Protein AF-A0A958ZBE3-F1 (afdb_monomer_lite)

Structure (mmCIF, N/CA/C/O backbone):
data_AF-A0A958ZBE3-F1
#
_entry.id   AF-A0A958ZBE3-F1
#
loop_
_atom_site.group_PDB
_atom_site.id
_atom_site.type_symbol
_atom_site.label_atom_id
_atom_site.label_alt_id
_atom_site.label_comp_id
_atom_site.label_asym_id
_atom_site.label_e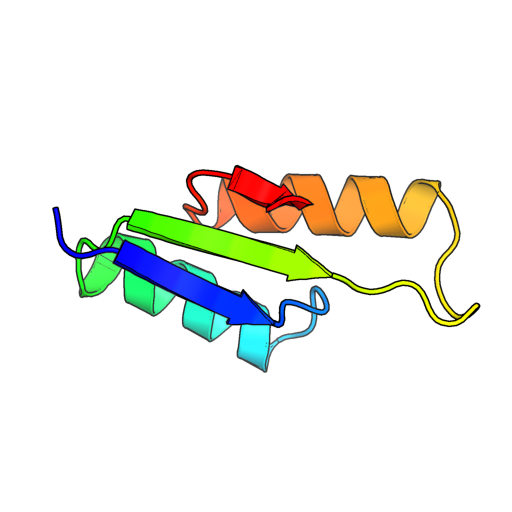ntity_id
_atom_site.label_seq_id
_atom_site.pdbx_PDB_ins_code
_atom_site.Cartn_x
_atom_site.Cartn_y
_atom_site.Cartn_z
_atom_site.occupancy
_atom_site.B_iso_or_equiv
_atom_site.auth_seq_id
_atom_site.auth_comp_id
_atom_site.auth_asym_id
_atom_site.auth_atom_id
_atom_site.pdbx_PDB_model_num
ATOM 1 N N . MET A 1 1 ? -10.438 -6.808 14.540 1.00 79.69 1 MET A N 1
ATOM 2 C CA . MET A 1 1 ? -10.071 -5.515 13.923 1.00 79.69 1 MET A CA 1
ATOM 3 C C . MET A 1 1 ? -10.911 -5.326 12.669 1.00 79.69 1 MET A C 1
ATOM 5 O O . MET A 1 1 ? -11.242 -6.331 12.048 1.00 79.69 1 MET A O 1
ATOM 9 N N . LYS A 1 2 ? -11.322 -4.102 12.313 1.00 96.38 2 LYS A N 1
ATOM 10 C CA . LYS A 1 2 ? -11.989 -3.876 11.018 1.00 96.38 2 LYS A CA 1
ATOM 11 C C . LYS A 1 2 ? -10.931 -3.897 9.915 1.00 96.38 2 LYS A C 1
ATOM 13 O O . LYS A 1 2 ? -9.862 -3.321 10.102 1.00 96.38 2 LYS A O 1
ATOM 18 N N . LYS A 1 3 ? -11.236 -4.568 8.806 1.00 98.12 3 LYS A N 1
ATOM 19 C CA . LYS A 1 3 ? -10.320 -4.743 7.674 1.00 98.12 3 LYS A CA 1
ATOM 20 C C . LYS A 1 3 ? -10.674 -3.792 6.542 1.00 98.12 3 LYS A C 1
ATOM 22 O O . LYS A 1 3 ? -11.856 -3.531 6.314 1.00 98.12 3 LYS A O 1
ATOM 27 N N . VAL A 1 4 ? -9.664 -3.311 5.831 1.00 98.12 4 VAL A N 1
ATOM 28 C CA . VAL A 1 4 ? -9.829 -2.521 4.609 1.00 98.12 4 VAL A CA 1
ATOM 29 C C . VAL A 1 4 ? -8.787 -2.943 3.584 1.00 98.12 4 VAL A C 1
ATOM 31 O O . VAL A 1 4 ? -7.626 -3.163 3.921 1.00 98.12 4 VAL A O 1
ATOM 34 N N . VAL A 1 5 ? -9.214 -3.058 2.331 1.00 98.31 5 VAL A N 1
ATOM 35 C CA . VAL A 1 5 ? -8.316 -3.251 1.192 1.00 98.31 5 VAL A CA 1
ATOM 36 C C . VAL A 1 5 ? -8.198 -1.918 0.472 1.00 98.31 5 VAL A C 1
ATOM 38 O O . VAL A 1 5 ? -9.215 -1.262 0.236 1.00 98.31 5 VAL A O 1
ATOM 41 N N . ILE A 1 6 ? -6.978 -1.509 0.135 1.00 97.88 6 ILE A N 1
ATOM 42 C CA . ILE A 1 6 ? -6.728 -0.289 -0.633 1.00 97.88 6 ILE A CA 1
ATOM 43 C C . ILE A 1 6 ? -5.959 -0.610 -1.910 1.00 97.88 6 ILE A C 1
ATOM 45 O O . ILE A 1 6 ? -4.979 -1.353 -1.889 1.00 97.88 6 ILE A O 1
ATOM 49 N N . ALA A 1 7 ? -6.386 -0.001 -3.016 1.00 98.06 7 ALA A N 1
ATOM 50 C CA . ALA A 1 7 ? -5.554 0.097 -4.204 1.00 98.06 7 ALA A CA 1
ATOM 51 C C . ALA A 1 7 ? -4.422 1.084 -3.896 1.00 98.06 7 ALA A C 1
ATOM 53 O O . ALA A 1 7 ? -4.665 2.262 -3.628 1.00 98.06 7 ALA A O 1
ATOM 54 N N . TYR A 1 8 ? -3.195 0.588 -3.875 1.00 98.06 8 TYR A N 1
ATOM 55 C CA . TYR A 1 8 ? -2.023 1.334 -3.453 1.00 98.06 8 TYR A CA 1
ATOM 56 C C . TYR A 1 8 ? -1.070 1.472 -4.632 1.00 98.06 8 TYR A C 1
ATOM 58 O O . TYR A 1 8 ? -0.727 0.483 -5.264 1.00 98.06 8 TYR A O 1
ATOM 66 N N . SER A 1 9 ? -0.645 2.689 -4.960 1.00 95.81 9 SER A N 1
ATOM 67 C CA . SER A 1 9 ? 0.304 2.935 -6.058 1.00 95.81 9 SER A CA 1
ATOM 68 C C . SER A 1 9 ? 1.686 3.360 -5.564 1.00 95.81 9 SER A C 1
ATOM 70 O O . SER A 1 9 ? 2.586 3.583 -6.367 1.00 95.81 9 SER A O 1
ATOM 72 N N . GLY A 1 10 ? 1.852 3.541 -4.249 1.00 96.06 10 GLY A N 1
ATOM 73 C CA . GLY A 1 10 ? 3.034 4.181 -3.665 1.00 96.06 10 GLY A CA 1
ATOM 74 C C . GLY A 1 10 ? 3.077 5.703 -3.841 1.00 96.06 10 GLY A C 1
ATOM 75 O O . GLY A 1 10 ? 4.035 6.336 -3.402 1.00 96.06 10 GLY A O 1
ATOM 76 N N . GLY A 1 11 ? 2.048 6.305 -4.450 1.00 96.88 11 GLY A N 1
ATOM 77 C CA . GLY A 1 11 ? 1.897 7.756 -4.557 1.00 96.88 11 GLY A CA 1
ATOM 78 C C . GLY A 1 11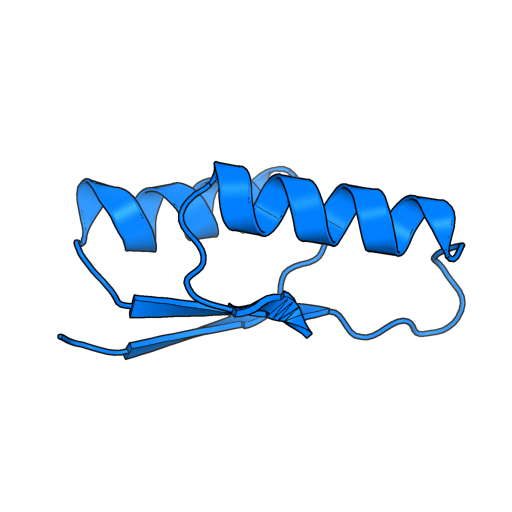 ? 1.532 8.417 -3.225 1.00 96.88 11 GLY A C 1
ATOM 79 O O . GLY A 1 11 ? 1.195 7.740 -2.248 1.00 96.88 11 GLY A O 1
ATOM 80 N N . LEU A 1 12 ? 1.575 9.753 -3.192 1.00 98.00 12 LEU A N 1
ATOM 81 C CA . LEU A 1 12 ? 1.301 10.556 -1.993 1.00 98.00 12 LEU A CA 1
ATOM 82 C C . LEU A 1 12 ? -0.067 10.230 -1.376 1.00 98.00 12 LEU A C 1
ATOM 84 O O . LEU A 1 12 ? -0.139 9.918 -0.188 1.00 98.00 12 LEU A O 1
ATOM 88 N N . ASP A 1 13 ? -1.127 10.242 -2.185 1.00 98.06 13 ASP A N 1
ATOM 89 C CA . ASP A 1 13 ? -2.499 10.065 -1.699 1.00 98.06 13 ASP A CA 1
ATOM 90 C C . ASP A 1 13 ? -2.706 8.673 -1.096 1.00 98.06 13 ASP A C 1
ATOM 92 O O . ASP A 1 13 ? -3.171 8.530 0.035 1.00 98.06 13 ASP A O 1
ATOM 96 N N . THR A 1 14 ? -2.277 7.626 -1.807 1.00 97.88 14 THR A N 1
ATOM 97 C CA . THR A 1 14 ? -2.409 6.247 -1.321 1.00 97.88 14 THR A CA 1
ATOM 98 C C . THR A 1 14 ? -1.523 5.979 -0.102 1.00 97.88 14 THR A C 1
ATOM 100 O O . THR A 1 14 ? -1.907 5.201 0.769 1.00 97.88 14 THR A O 1
ATOM 103 N N . SER A 1 15 ? -0.372 6.657 0.001 1.00 98.19 15 SER A N 1
ATOM 104 C CA . SER A 1 15 ? 0.524 6.604 1.168 1.00 98.19 15 SER A CA 1
ATOM 105 C C . SER A 1 15 ? -0.097 7.252 2.397 1.00 98.19 15 SER A C 1
ATOM 107 O O . SER A 1 15 ? -0.086 6.671 3.485 1.00 98.19 15 SER A O 1
ATOM 109 N N . PHE A 1 16 ? -0.708 8.421 2.220 1.00 98.25 16 PHE A N 1
ATOM 110 C CA . PHE A 1 16 ? -1.466 9.067 3.279 1.00 98.25 16 PHE A CA 1
ATOM 111 C C . PHE A 1 16 ? -2.625 8.178 3.747 1.00 98.25 16 PHE A C 1
ATOM 113 O O . PHE A 1 16 ? -2.767 7.945 4.947 1.00 98.25 16 PHE A O 1
ATOM 120 N N . CYS A 1 17 ? -3.408 7.614 2.819 1.00 98.19 17 CYS A N 1
ATOM 121 C CA . CYS A 1 17 ? -4.505 6.707 3.157 1.00 98.19 17 CYS A CA 1
ATOM 122 C C . CYS A 1 17 ? -4.022 5.468 3.921 1.00 98.19 17 CYS A C 1
ATOM 124 O O . CYS A 1 17 ? -4.637 5.120 4.926 1.00 98.19 17 CYS A O 1
ATOM 126 N N . ALA A 1 18 ? -2.923 4.834 3.497 1.00 98.31 18 ALA A N 1
ATOM 127 C CA . ALA A 1 18 ? -2.357 3.680 4.195 1.00 98.31 18 ALA A CA 1
ATOM 128 C C . ALA A 1 18 ? -2.038 4.012 5.660 1.00 98.31 18 ALA A C 1
ATOM 130 O O . ALA A 1 18 ? -2.482 3.297 6.558 1.00 98.31 18 ALA A O 1
ATOM 131 N N . LYS A 1 19 ? -1.356 5.140 5.905 1.00 98.38 19 LYS A N 1
ATOM 132 C CA . LYS A 1 19 ? -0.995 5.593 7.255 1.00 98.38 19 LYS A CA 1
ATOM 133 C C . LYS A 1 19 ? -2.201 5.992 8.092 1.00 98.38 19 LYS A C 1
ATOM 135 O O . LYS A 1 19 ? -2.299 5.617 9.256 1.00 98.38 19 LYS A O 1
ATOM 140 N N . TYR A 1 20 ? -3.112 6.763 7.513 1.00 98.56 20 TYR A N 1
ATOM 141 C CA . TYR A 1 20 ? -4.298 7.250 8.206 1.00 98.56 20 TYR A CA 1
ATOM 142 C C . TYR A 1 20 ? -5.219 6.097 8.617 1.00 98.56 20 TYR A C 1
ATOM 144 O O . TYR A 1 20 ? -5.687 6.037 9.752 1.00 98.56 20 TYR A O 1
ATOM 152 N N . LEU A 1 21 ? -5.463 5.150 7.708 1.00 98.50 21 LEU A N 1
ATOM 153 C CA . LEU A 1 21 ? -6.325 4.005 7.982 1.00 98.50 21 LEU A CA 1
ATOM 154 C C . LEU A 1 21 ? -5.680 3.039 8.984 1.00 98.50 21 LEU A C 1
ATOM 156 O O . LEU A 1 21 ? -6.384 2.520 9.850 1.00 98.50 21 LEU A O 1
ATOM 160 N N . SER A 1 22 ? -4.364 2.827 8.909 1.00 98.06 22 SER A N 1
ATOM 161 C CA . SER A 1 22 ? -3.668 1.917 9.821 1.00 98.06 22 SER A CA 1
ATOM 162 C C . SER A 1 22 ? -3.490 2.514 11.219 1.00 98.06 22 SER A C 1
ATOM 164 O O . SER A 1 22 ? -3.856 1.883 12.206 1.00 98.06 22 SER A O 1
ATOM 166 N N . VAL A 1 23 ? -2.972 3.741 11.320 1.00 96.88 23 VAL A N 1
ATOM 167 C CA . VAL A 1 23 ? -2.578 4.348 12.599 1.00 96.88 23 VAL A CA 1
ATOM 168 C C . VAL A 1 23 ? -3.722 5.125 13.229 1.00 96.88 23 VAL A C 1
ATOM 170 O O . VAL A 1 23 ? -4.110 4.829 14.354 1.00 96.88 23 VAL A O 1
ATOM 173 N N . GLU A 1 24 ? -4.296 6.087 12.509 1.00 96.94 24 GLU A N 1
ATOM 174 C CA . GLU A 1 24 ? -5.313 6.982 13.082 1.00 96.94 24 GLU A CA 1
ATOM 175 C C . GLU A 1 24 ? -6.673 6.287 13.234 1.00 96.94 24 GLU A C 1
ATOM 177 O O . GLU A 1 24 ? -7.446 6.596 14.141 1.00 96.94 24 GLU A O 1
ATOM 182 N N . LYS A 1 25 ? -6.997 5.341 12.340 1.00 97.94 25 LYS A N 1
ATOM 183 C CA . LYS A 1 25 ? -8.248 4.563 12.399 1.00 97.94 25 LYS A CA 1
ATOM 184 C C . LYS A 1 25 ? -8.094 3.167 12.997 1.00 97.94 25 LYS A C 1
ATOM 186 O O . LYS A 1 25 ? -9.121 2.533 13.247 1.00 97.94 25 LYS A O 1
ATOM 191 N N . GLY A 1 26 ? -6.869 2.692 13.233 1.00 97.75 26 GLY A N 1
ATOM 192 C CA . GLY A 1 26 ? -6.618 1.375 13.826 1.00 97.75 26 GLY A CA 1
ATOM 193 C C . GLY A 1 26 ? -7.184 0.215 13.001 1.00 97.75 26 GLY A C 1
ATOM 194 O O . GLY A 1 26 ? -7.675 -0.764 13.568 1.00 97.75 26 GLY A O 1
ATOM 195 N N . LEU A 1 27 ? -7.220 0.352 11.672 1.00 98.56 27 LEU A N 1
ATOM 196 C CA . LEU A 1 27 ? -7.721 -0.685 10.773 1.00 98.56 27 LEU A CA 1
ATOM 197 C C . LEU A 1 27 ? -6.596 -1.635 10.364 1.00 98.56 27 LEU A C 1
ATOM 199 O O . LEU A 1 27 ? -5.434 -1.254 10.254 1.00 98.56 27 LEU A O 1
ATOM 203 N N . GLU A 1 28 ? -6.970 -2.872 10.065 1.00 98.38 28 GLU A N 1
ATOM 204 C CA . GLU A 1 28 ? -6.091 -3.827 9.394 1.00 98.38 28 GLU A CA 1
ATOM 205 C C . GLU A 1 28 ? -6.114 -3.518 7.893 1.00 98.38 28 GLU A C 1
ATOM 207 O O . GLU A 1 28 ? -7.121 -3.751 7.215 1.00 98.38 28 GLU A O 1
ATOM 212 N N . VAL A 1 29 ? -5.040 -2.906 7.395 1.00 98.62 29 VAL A N 1
ATOM 213 C CA . VAL A 1 29 ? -4.942 -2.422 6.013 1.00 98.62 29 VAL A CA 1
ATOM 214 C C . VAL A 1 29 ? -4.228 -3.457 5.150 1.00 98.62 29 VAL A C 1
ATOM 216 O O . VAL A 1 29 ? -3.082 -3.803 5.419 1.00 98.62 29 VAL A O 1
ATOM 219 N N . HIS A 1 30 ? -4.867 -3.897 4.072 1.00 98.56 30 HIS A N 1
ATOM 220 C CA . HIS A 1 30 ? -4.253 -4.723 3.033 1.00 98.56 30 HIS A CA 1
ATOM 221 C C . HIS A 1 30 ? -4.055 -3.869 1.776 1.00 98.56 30 HIS A C 1
ATOM 223 O O . HIS A 1 30 ? -5.024 -3.384 1.191 1.00 98.56 30 HIS A O 1
ATOM 229 N N . ALA A 1 31 ? -2.805 -3.635 1.389 1.00 98.50 31 ALA A N 1
ATOM 230 C CA . ALA A 1 31 ? -2.459 -2.853 0.209 1.00 98.50 31 ALA A CA 1
ATOM 231 C C . ALA A 1 31 ? -2.327 -3.772 -1.012 1.00 98.50 31 ALA A C 1
ATOM 233 O O . ALA A 1 31 ? -1.767 -4.858 -0.899 1.00 98.50 31 ALA A O 1
ATOM 234 N N . VAL A 1 32 ? -2.844 -3.350 -2.164 1.00 98.31 32 VAL A N 1
ATOM 235 C CA . VAL A 1 32 ? -2.712 -4.102 -3.420 1.00 98.31 32 VAL A CA 1
ATOM 236 C C . VAL A 1 32 ? -2.299 -3.163 -4.542 1.00 98.31 32 VAL A C 1
ATOM 238 O O . VAL A 1 32 ? -2.906 -2.102 -4.722 1.00 98.31 32 VAL A O 1
ATOM 241 N N . SER A 1 33 ? -1.302 -3.567 -5.317 1.00 96.50 33 SER A N 1
ATOM 242 C CA . SER A 1 33 ? -0.815 -2.867 -6.500 1.00 96.50 33 SER A CA 1
ATOM 243 C C . SER A 1 33 ? -0.943 -3.760 -7.731 1.00 96.50 33 SER A C 1
ATOM 245 O O . SER A 1 33 ? -0.574 -4.927 -7.722 1.00 96.50 33 SER A O 1
ATOM 247 N N . VAL A 1 34 ? -1.433 -3.202 -8.839 1.00 95.88 34 VAL A N 1
ATOM 248 C CA . VAL A 1 34 ? -1.501 -3.919 -10.120 1.00 95.88 34 VAL A CA 1
ATOM 249 C C . VAL A 1 34 ? -0.485 -3.307 -11.071 1.00 95.88 34 VAL A C 1
ATOM 251 O O . VAL A 1 34 ? -0.627 -2.153 -11.478 1.00 95.88 34 VAL A O 1
ATOM 254 N N . ASN A 1 35 ? 0.543 -4.073 -11.438 1.00 94.88 35 ASN A N 1
ATOM 255 C CA . ASN A 1 35 ? 1.503 -3.637 -12.44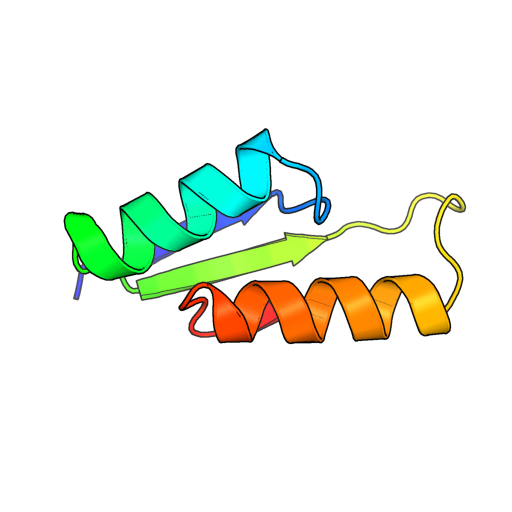5 1.00 94.88 35 ASN A CA 1
ATOM 256 C C . ASN A 1 35 ? 0.931 -3.855 -13.852 1.00 94.88 35 ASN A C 1
ATOM 258 O O . ASN A 1 35 ? 0.854 -4.980 -14.337 1.00 94.88 35 ASN A O 1
ATOM 262 N N . THR A 1 36 ? 0.563 -2.767 -14.525 1.00 95.31 36 THR A N 1
ATOM 263 C CA . THR A 1 36 ? 0.076 -2.772 -15.914 1.00 95.31 36 THR A CA 1
ATOM 264 C C . THR A 1 36 ? 1.189 -2.538 -16.947 1.00 95.31 36 THR A C 1
ATOM 266 O O . THR A 1 36 ? 0.901 -2.239 -18.103 1.00 95.31 36 THR A O 1
ATOM 269 N N . GLY A 1 37 ? 2.460 -2.670 -16.542 1.00 94.94 37 GLY A N 1
ATOM 270 C CA . GLY A 1 37 ? 3.652 -2.443 -17.371 1.00 94.94 37 GLY A CA 1
ATOM 271 C C . GLY A 1 37 ? 4.433 -1.169 -17.025 1.00 94.94 37 GLY A C 1
ATOM 272 O O . GLY A 1 37 ? 5.370 -0.823 -17.737 1.00 94.94 37 GLY A O 1
ATOM 273 N N . GLY A 1 38 ? 4.049 -0.462 -15.957 1.00 92.12 38 GLY A N 1
ATOM 274 C CA . GLY A 1 38 ? 4.638 0.822 -15.555 1.00 92.12 38 GLY A CA 1
ATOM 275 C C . GLY A 1 38 ? 5.690 0.748 -14.446 1.00 92.12 38 GLY A C 1
ATOM 276 O O . GLY A 1 38 ? 6.311 1.765 -14.153 1.00 92.12 38 GLY A O 1
ATOM 277 N N . PHE A 1 39 ? 5.886 -0.418 -13.827 1.00 94.56 39 PHE A N 1
ATOM 278 C CA . PHE A 1 39 ? 6.816 -0.586 -12.709 1.00 94.56 39 PHE A CA 1
ATOM 279 C C . PHE A 1 39 ? 7.864 -1.648 -13.006 1.00 94.56 39 PHE A C 1
ATOM 281 O O . PHE A 1 39 ? 7.544 -2.735 -13.498 1.00 94.56 39 PHE A O 1
ATOM 288 N N . THR A 1 40 ? 9.111 -1.339 -12.655 1.00 96.62 40 THR A N 1
ATOM 289 C CA . THR A 1 40 ? 10.177 -2.337 -12.564 1.00 96.62 40 THR A CA 1
ATOM 290 C C . THR A 1 40 ? 10.031 -3.157 -11.280 1.00 96.62 40 THR A C 1
ATOM 292 O O . THR A 1 40 ? 9.331 -2.758 -10.348 1.00 96.62 40 THR A O 1
ATOM 295 N N . GLU A 1 41 ? 10.725 -4.291 -11.184 1.00 95.94 41 GLU A N 1
ATOM 296 C CA . GLU A 1 41 ? 10.771 -5.079 -9.942 1.00 95.94 41 GLU A CA 1
ATOM 297 C C . GLU A 1 41 ? 11.295 -4.248 -8.759 1.00 95.94 41 GLU A C 1
ATOM 299 O O . GLU A 1 41 ? 10.745 -4.312 -7.662 1.00 95.94 41 GLU A O 1
ATOM 304 N N . ALA A 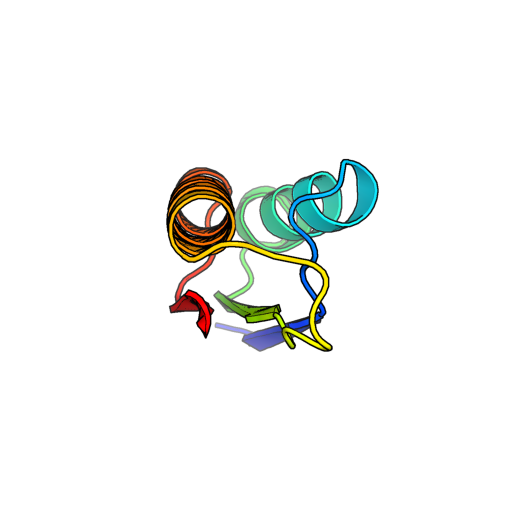1 42 ? 12.297 -3.393 -8.992 1.00 97.12 42 ALA A N 1
ATOM 305 C CA . ALA A 1 42 ? 12.841 -2.505 -7.967 1.00 97.12 42 ALA A CA 1
ATOM 306 C C . ALA A 1 42 ? 11.813 -1.466 -7.482 1.00 97.12 42 ALA A C 1
ATOM 308 O O . ALA A 1 42 ? 11.761 -1.161 -6.287 1.00 97.12 42 ALA A O 1
ATOM 309 N N . ASP A 1 43 ? 10.974 -0.946 -8.385 1.00 96.06 43 ASP A N 1
ATOM 310 C CA . ASP A 1 43 ? 9.875 -0.056 -8.005 1.00 96.06 43 ASP A CA 1
ATOM 311 C C . ASP A 1 43 ? 8.855 -0.794 -7.135 1.00 96.06 43 ASP A C 1
ATOM 313 O O . ASP A 1 43 ? 8.436 -0.264 -6.107 1.00 96.06 43 ASP A O 1
ATOM 317 N N . ILE A 1 44 ? 8.502 -2.032 -7.496 1.00 96.44 44 ILE A N 1
ATOM 318 C CA . ILE A 1 44 ? 7.559 -2.860 -6.731 1.00 96.44 44 ILE A CA 1
ATOM 319 C C . ILE A 1 44 ? 8.093 -3.134 -5.321 1.00 96.44 44 ILE A C 1
ATOM 321 O O . ILE A 1 44 ? 7.357 -2.950 -4.351 1.00 96.44 44 ILE A O 1
ATOM 325 N N . GLU A 1 45 ? 9.369 -3.506 -5.175 1.00 97.38 45 GLU A N 1
ATOM 326 C CA . GLU A 1 45 ? 9.981 -3.712 -3.852 1.00 97.38 45 GLU A CA 1
ATOM 327 C C . GLU A 1 45 ? 9.958 -2.436 -3.005 1.00 97.38 45 GLU A C 1
ATOM 329 O O . GLU A 1 45 ? 9.651 -2.471 -1.809 1.00 97.38 45 GLU A O 1
ATOM 334 N N . LYS A 1 46 ? 10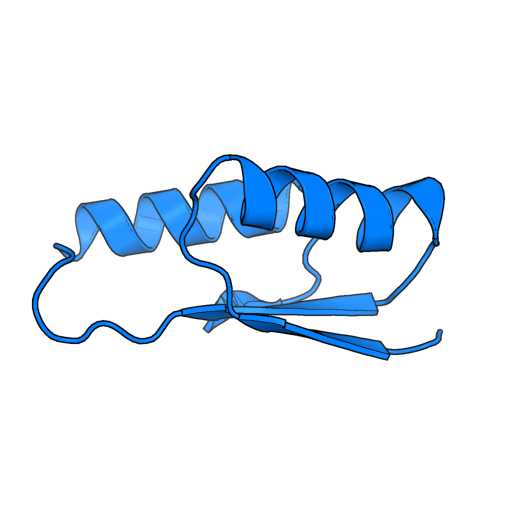.225 -1.280 -3.622 1.00 97.62 46 LYS A N 1
ATOM 335 C CA . LYS A 1 46 ? 10.163 0.014 -2.936 1.00 97.62 46 LYS A CA 1
ATOM 336 C C . LYS A 1 46 ? 8.739 0.355 -2.493 1.00 97.62 46 LYS A C 1
ATOM 338 O O . LYS A 1 46 ? 8.541 0.812 -1.366 1.00 97.62 46 LYS A O 1
ATOM 343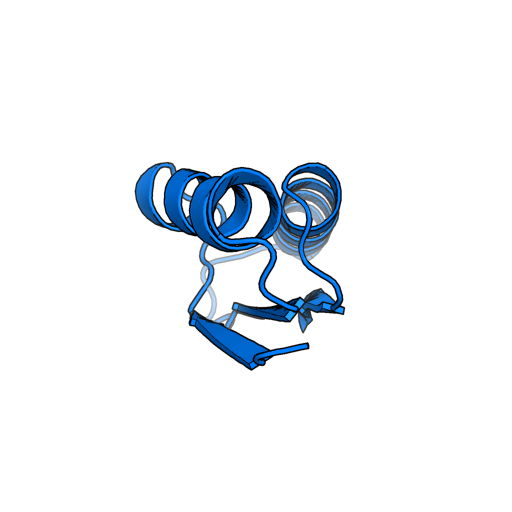 N N . ILE A 1 47 ? 7.746 0.134 -3.353 1.00 97.62 47 ILE A N 1
ATOM 344 C CA . ILE A 1 47 ? 6.329 0.360 -3.039 1.00 97.62 47 ILE A CA 1
ATOM 345 C C . ILE A 1 47 ? 5.901 -0.557 -1.885 1.00 97.62 47 ILE A C 1
ATOM 347 O O . ILE A 1 47 ? 5.311 -0.068 -0.917 1.00 97.62 47 ILE A O 1
ATOM 351 N N . ARG A 1 48 ? 6.272 -1.843 -1.931 1.00 98.25 48 ARG A N 1
ATOM 352 C CA . ARG A 1 48 ? 6.021 -2.822 -0.864 1.00 98.25 48 ARG A CA 1
ATOM 353 C C . ARG A 1 48 ? 6.612 -2.373 0.471 1.00 98.25 48 ARG A C 1
ATOM 355 O O . ARG A 1 48 ? 5.900 -2.318 1.474 1.00 98.25 48 ARG A O 1
ATOM 362 N N . ALA A 1 49 ? 7.896 -2.015 0.490 1.00 98.38 49 ALA A N 1
ATOM 363 C CA . ALA A 1 49 ? 8.574 -1.551 1.700 1.00 98.38 49 ALA A CA 1
ATOM 364 C C . ALA A 1 49 ? 7.888 -0.310 2.298 1.00 98.38 49 ALA A C 1
ATOM 366 O O . ALA A 1 49 ? 7.660 -0.243 3.509 1.00 98.38 49 ALA A O 1
ATOM 367 N N . ASN A 1 50 ? 7.486 0.639 1.446 1.00 98.00 50 ASN A N 1
ATOM 368 C CA . ASN A 1 50 ? 6.751 1.827 1.872 1.00 98.00 50 ASN A CA 1
ATOM 369 C C . ASN A 1 50 ? 5.376 1.481 2.461 1.00 98.00 50 ASN A C 1
ATOM 371 O O . ASN A 1 50 ? 5.013 2.034 3.497 1.00 98.00 50 ASN A O 1
ATOM 375 N N . ALA A 1 51 ? 4.620 0.561 1.851 1.00 98.44 51 ALA A N 1
ATOM 376 C CA . ALA A 1 51 ? 3.316 0.144 2.369 1.00 98.44 51 ALA A CA 1
ATOM 377 C C . ALA A 1 51 ? 3.425 -0.385 3.810 1.00 98.44 51 ALA A C 1
ATOM 379 O O . ALA A 1 51 ? 2.672 0.041 4.690 1.00 98.44 51 ALA A O 1
ATOM 380 N N . TYR A 1 52 ? 4.412 -1.246 4.076 1.00 98.50 52 TYR A N 1
ATOM 381 C CA . TYR A 1 52 ? 4.667 -1.767 5.421 1.00 98.50 52 TYR A CA 1
ATOM 382 C C . TYR A 1 52 ? 5.122 -0.682 6.400 1.00 98.50 52 TYR A C 1
ATOM 384 O O . TYR A 1 52 ? 4.614 -0.617 7.519 1.00 98.50 52 TYR A O 1
ATOM 392 N N . ALA A 1 53 ? 6.014 0.220 5.980 1.00 98.19 53 ALA A N 1
ATOM 393 C CA . ALA A 1 53 ? 6.446 1.347 6.811 1.00 98.19 53 ALA A CA 1
ATOM 394 C C . ALA A 1 53 ? 5.277 2.273 7.212 1.00 98.19 53 ALA A C 1
ATOM 396 O O . ALA A 1 53 ? 5.293 2.897 8.276 1.00 98.19 53 ALA A O 1
ATOM 397 N N . LEU A 1 54 ? 4.235 2.336 6.379 1.00 98.00 54 LEU A N 1
ATOM 398 C CA . LEU A 1 54 ? 3.016 3.109 6.615 1.00 98.00 54 LEU A CA 1
ATOM 399 C C . LEU A 1 54 ? 1.927 2.315 7.357 1.00 98.00 54 LEU A C 1
ATOM 401 O O . LEU A 1 54 ? 0.846 2.848 7.596 1.00 98.00 54 LEU A O 1
ATOM 405 N N . GLY A 1 55 ? 2.210 1.083 7.783 1.00 97.31 55 GLY A N 1
ATOM 406 C CA . GLY A 1 55 ? 1.325 0.286 8.633 1.00 97.31 55 GLY A CA 1
ATOM 407 C C . GLY A 1 55 ? 0.356 -0.631 7.886 1.00 97.31 55 GLY A C 1
ATOM 408 O O . GLY A 1 55 ? -0.617 -1.086 8.486 1.00 97.31 55 GLY A O 1
ATOM 409 N N . ALA A 1 56 ? 0.595 -0.927 6.604 1.00 98.25 56 ALA A N 1
ATOM 410 C CA . ALA A 1 56 ? -0.105 -2.027 5.947 1.00 98.25 56 ALA A CA 1
ATOM 411 C C . ALA A 1 56 ? 0.236 -3.363 6.632 1.00 98.25 56 ALA A C 1
ATOM 413 O O . ALA A 1 56 ? 1.383 -3.630 6.982 1.00 98.25 56 ALA A O 1
ATOM 414 N N . THR A 1 57 ? -0.770 -4.212 6.817 1.00 98.38 57 THR A N 1
ATOM 415 C CA . THR A 1 57 ? -0.638 -5.574 7.348 1.00 98.38 57 THR A CA 1
ATOM 416 C C . THR A 1 57 ? -0.168 -6.552 6.271 1.00 98.38 57 THR A C 1
ATOM 418 O O . THR A 1 57 ? 0.593 -7.471 6.561 1.00 98.38 57 THR A O 1
ATOM 421 N N . SER A 1 58 ? -0.576 -6.346 5.017 1.00 98.38 58 SER A N 1
ATOM 422 C CA . SER A 1 58 ? -0.068 -7.095 3.864 1.00 98.38 58 SER A CA 1
ATOM 423 C C . SER A 1 58 ? 0.027 -6.210 2.626 1.00 98.38 58 SER A C 1
ATOM 425 O O . SER A 1 58 ? -0.644 -5.178 2.543 1.00 98.38 58 SER A O 1
ATOM 427 N N . TYR A 1 59 ? 0.840 -6.649 1.670 1.00 98.25 59 TYR A N 1
ATOM 428 C CA . TYR A 1 59 ? 0.995 -6.032 0.363 1.00 98.25 59 TYR A CA 1
ATOM 429 C C . TYR A 1 59 ? 1.078 -7.123 -0.710 1.00 98.25 59 TYR A C 1
ATOM 431 O O . TYR A 1 59 ? 1.892 -8.037 -0.556 1.00 98.25 59 TYR A O 1
ATOM 439 N N . GLU A 1 60 ? 0.281 -7.001 -1.773 1.00 94.44 60 GLU A N 1
ATOM 440 C CA . GLU A 1 60 ? 0.437 -7.767 -3.023 1.00 94.44 60 GLU A CA 1
ATOM 441 C C . GLU A 1 60 ? 0.689 -6.856 -4.222 1.00 94.44 60 GLU A C 1
ATOM 443 O O . GLU A 1 60 ? -0.063 -5.866 -4.376 1.00 94.44 60 GLU A O 1
#

Radius of gyration: 10.89 Å; chains: 1; bounding box: 25×18×31 Å

Secondary structure (DSSP, 8-state):
--EEEEE--SSHHHHHHHHIIIIIS--EEEEE---SS---HHHHHHHHHHHHHTT-SEE-

pLDDT: mean 97.1, std 2.62, range [79.69, 98.62]

Sequence (60 aa):
MKKVVIAYSGGLDTSFCAKYLSVEKGLEVHAVSVNTGGFTEADIEKIRANAYALGATSYE

Foldseek 3Di:
DAEDEDAFDLDPVSLCVLLCCCPVVVYAYEYEYDCPPPDDPVRVVVSQVSSVVSRHPYYD